Protein AF-A0A1D2WS78-F1 (afdb_monomer_lite)

Structure (mmCIF, N/CA/C/O backbone):
data_AF-A0A1D2WS78-F1
#
_entry.id   AF-A0A1D2WS78-F1
#
loop_
_atom_site.group_PDB
_atom_site.id
_atom_site.type_symbol
_atom_site.label_atom_id
_atom_site.label_alt_id
_atom_site.label_comp_id
_atom_site.label_asym_id
_atom_site.label_entity_id
_atom_site.label_seq_id
_atom_site.pdbx_PDB_ins_code
_atom_site.Cartn_x
_atom_site.Cartn_y
_atom_site.Cartn_z
_atom_site.occupancy
_atom_site.B_iso_or_equiv
_atom_site.auth_seq_id
_atom_site.auth_comp_id
_atom_site.auth_asym_id
_atom_site.auth_atom_id
_atom_site.pdbx_PDB_model_num
ATOM 1 N N . PRO A 1 1 ? -1.575 -24.564 0.348 1.00 76.31 1 PRO A N 1
ATOM 2 C CA . PRO A 1 1 ? -1.842 -23.629 1.486 1.00 76.31 1 PRO A CA 1
ATOM 3 C C . PRO A 1 1 ? -0.740 -23.654 2.558 1.00 76.31 1 PRO A C 1
ATOM 5 O O . PRO A 1 1 ? -0.288 -24.737 2.909 1.00 76.31 1 PRO A O 1
ATOM 8 N N . GLY A 1 2 ? -0.329 -22.495 3.091 1.00 86.00 2 GLY A N 1
ATOM 9 C CA . GLY A 1 2 ? 0.768 -22.402 4.074 1.00 86.00 2 GLY A CA 1
ATOM 10 C C . GLY A 1 2 ? 2.167 -22.242 3.464 1.00 86.00 2 GLY A C 1
ATOM 11 O O . GLY A 1 2 ? 3.161 -22.421 4.163 1.00 86.00 2 GLY A O 1
ATOM 12 N N . ALA A 1 3 ? 2.246 -21.913 2.171 1.00 87.56 3 ALA A N 1
ATOM 13 C CA . ALA A 1 3 ? 3.501 -21.604 1.499 1.00 87.56 3 ALA A CA 1
ATOM 14 C C . ALA A 1 3 ? 4.138 -20.330 2.077 1.00 87.56 3 ALA A C 1
ATOM 16 O O . ALA A 1 3 ? 3.443 -19.365 2.403 1.00 87.56 3 ALA A O 1
ATOM 17 N N . MET A 1 4 ? 5.467 -20.323 2.180 1.00 90.06 4 MET A N 1
ATOM 18 C CA . MET A 1 4 ? 6.219 -19.110 2.496 1.00 90.06 4 MET A CA 1
ATOM 19 C C . MET A 1 4 ? 6.280 -18.227 1.253 1.00 90.06 4 MET A C 1
ATOM 21 O O . MET A 1 4 ? 6.668 -18.692 0.184 1.00 90.06 4 MET A O 1
ATOM 25 N N . VAL A 1 5 ? 5.915 -16.956 1.405 1.00 91.88 5 VAL A N 1
ATOM 26 C CA . VAL A 1 5 ? 5.875 -15.989 0.305 1.00 91.88 5 VAL A CA 1
ATOM 27 C C . VAL A 1 5 ? 6.661 -14.743 0.671 1.00 91.88 5 VAL A C 1
ATOM 29 O O . VAL A 1 5 ? 6.637 -14.289 1.817 1.00 91.88 5 VAL A O 1
ATOM 32 N N . ASN A 1 6 ? 7.332 -14.163 -0.319 1.00 93.25 6 ASN A N 1
ATOM 33 C CA . ASN A 1 6 ? 7.880 -12.825 -0.169 1.00 93.25 6 ASN A CA 1
ATOM 34 C C . ASN A 1 6 ? 6.734 -11.825 -0.296 1.00 93.25 6 ASN A C 1
ATOM 36 O O . ASN A 1 6 ? 5.935 -11.896 -1.232 1.00 93.25 6 ASN A O 1
ATOM 40 N N . CYS A 1 7 ? 6.664 -10.877 0.631 1.00 95.06 7 CYS A N 1
ATOM 41 C CA . CYS A 1 7 ? 5.681 -9.810 0.564 1.00 95.06 7 CYS A CA 1
ATOM 42 C C . CYS A 1 7 ? 6.223 -8.503 1.136 1.00 95.06 7 CYS A C 1
ATOM 44 O O . CYS A 1 7 ? 7.119 -8.494 1.981 1.00 95.06 7 CYS A O 1
ATOM 46 N N . VAL A 1 8 ? 5.646 -7.408 0.654 1.00 97.38 8 VAL A N 1
ATOM 47 C CA . VAL A 1 8 ? 5.701 -6.101 1.309 1.00 97.38 8 VAL A CA 1
ATOM 48 C C . VAL A 1 8 ? 4.352 -5.887 1.973 1.00 97.38 8 VAL A C 1
ATOM 50 O O . VAL A 1 8 ? 3.318 -6.138 1.347 1.00 97.38 8 VAL A O 1
ATOM 53 N N . LEU A 1 9 ? 4.358 -5.471 3.237 1.00 96.38 9 LEU A N 1
ATOM 54 C CA . LEU A 1 9 ? 3.166 -5.439 4.071 1.00 96.38 9 LEU A CA 1
ATOM 55 C C . LEU A 1 9 ? 3.047 -4.105 4.802 1.00 96.38 9 LEU A C 1
ATOM 57 O O . LEU A 1 9 ? 3.921 -3.702 5.562 1.00 96.38 9 LEU A O 1
ATOM 61 N N . SER A 1 10 ? 1.904 -3.468 4.593 1.00 98.00 10 SER A N 1
ATOM 62 C CA . SER A 1 10 ? 1.445 -2.290 5.303 1.00 98.00 10 SER A CA 1
ATOM 63 C C . SER A 1 10 ? 0.391 -2.726 6.311 1.00 98.00 10 SER A C 1
ATOM 65 O O . SER A 1 10 ? -0.610 -3.326 5.919 1.00 98.00 10 SER A O 1
ATOM 67 N N . SER A 1 11 ? 0.594 -2.466 7.602 1.00 98.12 11 SER A N 1
ATOM 68 C CA . SER A 1 11 ? -0.394 -2.834 8.620 1.00 98.12 11 SER A CA 1
ATOM 69 C C . SER A 1 11 ? -0.447 -1.865 9.782 1.00 98.12 11 SER A C 1
ATOM 71 O O . SER A 1 11 ? 0.591 -1.417 10.270 1.00 98.12 11 SER A O 1
ATOM 73 N N . VAL A 1 12 ? -1.653 -1.629 10.284 1.00 98.44 12 VAL A N 1
ATOM 74 C CA . VAL A 1 12 ? -1.874 -0.874 11.516 1.00 98.44 12 VAL A CA 1
ATOM 75 C C . VAL A 1 12 ? -3.021 -1.496 12.306 1.00 98.44 12 VAL A C 1
ATOM 77 O O . VAL A 1 12 ? -4.009 -1.964 11.739 1.00 98.44 12 VAL A O 1
ATOM 80 N N . THR A 1 13 ? -2.873 -1.509 13.628 1.00 98.44 13 THR A N 1
ATOM 81 C CA . THR A 1 13 ? -3.826 -2.098 14.573 1.00 98.44 13 THR A CA 1
ATOM 82 C C . THR A 1 13 ? -4.150 -1.080 15.655 1.00 98.44 13 THR A C 1
ATOM 84 O O . THR A 1 13 ? -3.252 -0.408 16.161 1.00 98.44 13 THR A O 1
ATOM 87 N N . SER A 1 14 ? -5.418 -0.990 16.046 1.00 98.56 14 SER A N 1
ATOM 88 C CA . SER A 1 14 ? -5.846 -0.196 17.197 1.00 98.56 14 SER A CA 1
ATOM 89 C C . SER A 1 14 ? -6.944 -0.914 17.971 1.00 98.56 14 SER A C 1
ATOM 91 O O . SER A 1 14 ? -7.787 -1.610 17.404 1.00 98.56 14 SER A O 1
ATOM 93 N N . SER A 1 15 ? -6.915 -0.735 19.289 1.00 98.31 15 SER A N 1
ATOM 94 C CA . SER A 1 15 ? -7.947 -1.180 20.228 1.00 98.31 15 SER A CA 1
ATOM 95 C C . SER A 1 15 ? -8.758 -0.012 20.794 1.00 98.31 15 SER A C 1
ATOM 97 O O . SER A 1 15 ? -9.376 -0.144 21.849 1.00 98.31 15 SER A O 1
ATOM 99 N N . LYS A 1 16 ? -8.675 1.169 20.172 1.00 98.56 16 LYS A N 1
ATOM 100 C CA . LYS A 1 16 ? -9.401 2.361 20.605 1.00 98.56 16 LYS A CA 1
ATOM 101 C C . LYS A 1 16 ? -10.639 2.546 19.723 1.00 98.56 16 LYS A C 1
ATOM 103 O O . LYS A 1 16 ? -10.484 2.875 18.547 1.00 98.56 16 LYS A O 1
ATOM 108 N N . PRO A 1 17 ? -11.855 2.374 20.272 1.00 98.56 17 PRO A N 1
ATOM 109 C CA . PRO A 1 17 ? -13.088 2.586 19.525 1.00 98.56 17 PRO A CA 1
ATOM 110 C C . PRO A 1 17 ? -13.146 3.974 18.879 1.00 98.56 17 PRO A C 1
ATOM 112 O O . PRO A 1 17 ? -12.789 4.977 19.504 1.00 98.56 17 PRO A O 1
ATOM 115 N N . GLY A 1 18 ? -13.604 4.019 17.630 1.00 98.38 18 GLY A N 1
ATOM 116 C CA . GLY A 1 18 ? -13.714 5.236 16.826 1.00 98.38 18 GLY A CA 1
ATOM 117 C C . GLY A 1 18 ? -12.446 5.635 16.068 1.00 98.38 18 GLY A C 1
ATOM 118 O O . GLY A 1 18 ? -12.534 6.511 15.209 1.00 98.38 18 GLY A O 1
ATOM 119 N N . ASP A 1 19 ? -11.292 5.003 16.320 1.00 98.62 19 ASP A N 1
ATOM 120 C CA . ASP A 1 19 ? -10.116 5.224 15.475 1.00 98.62 19 ASP A CA 1
ATOM 121 C C . ASP A 1 19 ? -10.409 4.771 14.035 1.00 98.62 19 ASP A C 1
ATOM 123 O O . ASP A 1 19 ? -10.962 3.694 13.812 1.00 98.62 19 ASP A O 1
ATOM 127 N N . THR A 1 20 ? -10.011 5.574 13.051 1.00 98.56 20 THR A N 1
ATOM 128 C CA . THR A 1 20 ? -10.024 5.179 11.635 1.00 98.56 20 THR A CA 1
ATOM 129 C C . THR A 1 20 ? -8.628 4.742 11.232 1.00 98.56 20 THR A C 1
ATOM 131 O O . THR A 1 20 ? -7.675 5.504 11.372 1.00 98.56 20 THR A O 1
ATOM 134 N N . LEU A 1 21 ? -8.494 3.517 10.747 1.00 98.81 21 LEU A N 1
ATOM 135 C CA . LEU A 1 21 ? -7.227 2.922 10.345 1.00 98.81 21 LEU A CA 1
ATOM 136 C C . LEU A 1 21 ? -7.170 2.835 8.831 1.00 98.81 21 LEU A C 1
ATOM 138 O O . LEU A 1 21 ? -8.164 2.458 8.216 1.00 98.81 21 LEU A O 1
ATOM 142 N N . THR A 1 22 ? -6.013 3.134 8.249 1.00 98.81 22 THR A N 1
ATOM 143 C CA . THR A 1 22 ? -5.763 2.962 6.815 1.00 98.81 22 THR A CA 1
ATOM 144 C C . THR A 1 22 ? -4.370 2.387 6.590 1.00 98.81 22 THR A C 1
ATOM 146 O O . THR A 1 22 ? -3.397 2.857 7.182 1.00 98.81 22 THR A O 1
ATOM 149 N N . ALA A 1 23 ? -4.281 1.385 5.719 1.00 98.75 23 ALA A N 1
ATOM 150 C CA . ALA A 1 23 ? -3.038 0.832 5.198 1.00 98.75 23 ALA A CA 1
ATOM 151 C C . ALA A 1 23 ? -3.016 0.986 3.676 1.00 98.75 23 ALA A C 1
ATOM 153 O O . ALA A 1 23 ? -4.022 0.726 3.017 1.00 98.75 23 ALA A O 1
ATOM 154 N N . VAL A 1 24 ? -1.877 1.410 3.134 1.00 98.81 24 VAL A N 1
ATOM 155 C CA . VAL A 1 24 ? -1.668 1.651 1.702 1.00 98.81 24 VAL A CA 1
ATOM 156 C C . VAL A 1 24 ? -0.386 0.960 1.249 1.00 98.81 24 VAL A C 1
ATOM 158 O O . VAL A 1 24 ? 0.618 0.975 1.969 1.00 98.81 24 VAL A O 1
ATOM 161 N N . VAL A 1 25 ? -0.421 0.391 0.046 1.00 98.75 25 VAL A N 1
ATOM 162 C CA . VAL A 1 25 ? 0.761 -0.023 -0.719 1.00 98.75 25 VAL A CA 1
ATOM 163 C C . VAL A 1 25 ? 0.718 0.611 -2.107 1.00 98.75 25 VAL A C 1
ATOM 165 O O . VAL A 1 25 ? -0.352 0.749 -2.697 1.00 98.75 25 VAL A O 1
ATOM 168 N N . ALA A 1 26 ? 1.880 0.978 -2.640 1.00 98.62 26 ALA A N 1
ATOM 169 C CA . ALA A 1 26 ? 2.027 1.434 -4.018 1.00 98.62 26 ALA A CA 1
ATOM 170 C C . ALA A 1 26 ? 3.168 0.685 -4.712 1.00 98.62 26 ALA A C 1
ATOM 172 O O . ALA A 1 26 ? 4.225 0.465 -4.121 1.00 98.62 26 ALA A O 1
ATOM 173 N N . VAL A 1 27 ? 2.950 0.316 -5.973 1.00 98.56 27 VAL A N 1
ATOM 174 C CA . VAL A 1 27 ? 3.889 -0.402 -6.838 1.00 98.56 27 VAL A CA 1
ATOM 175 C C . VAL A 1 27 ? 4.127 0.431 -8.083 1.00 98.56 27 VAL A C 1
ATOM 177 O O . VAL A 1 27 ? 3.212 0.614 -8.876 1.00 98.56 27 VAL A O 1
ATOM 180 N N . ALA A 1 28 ? 5.355 0.893 -8.288 1.00 98.50 28 ALA A N 1
ATOM 181 C CA . ALA A 1 28 ? 5.786 1.415 -9.575 1.00 98.50 28 ALA A CA 1
ATOM 182 C C . ALA A 1 28 ? 6.433 0.295 -10.387 1.00 98.50 28 ALA A C 1
ATOM 184 O O . ALA A 1 28 ? 7.369 -0.367 -9.926 1.00 98.50 28 ALA A O 1
ATOM 185 N N . ILE A 1 29 ? 5.960 0.121 -11.615 1.00 98.12 29 ILE A N 1
ATOM 186 C CA . ILE A 1 29 ? 6.523 -0.789 -12.607 1.00 98.12 29 ILE A CA 1
ATOM 187 C C . ILE A 1 29 ? 7.384 0.061 -13.537 1.00 98.12 29 ILE A C 1
ATOM 189 O O . ILE A 1 29 ? 6.859 0.814 -14.352 1.00 98.12 29 ILE A O 1
ATOM 193 N N . GLY A 1 30 ? 8.706 -0.008 -13.396 1.00 97.44 30 GLY A N 1
ATOM 194 C CA . GLY A 1 30 ? 9.636 0.720 -14.256 1.00 97.44 30 GLY A CA 1
ATOM 195 C C . GLY A 1 30 ? 10.186 -0.115 -15.404 1.00 97.44 30 GLY A C 1
ATOM 196 O O . GLY A 1 30 ? 10.037 -1.334 -15.447 1.00 97.44 30 GLY A O 1
ATOM 197 N N . GLU A 1 31 ? 10.881 0.542 -16.333 1.00 95.81 31 GLU A N 1
ATOM 198 C CA . GLU A 1 31 ? 11.505 -0.139 -17.476 1.00 95.81 31 GLU A CA 1
ATOM 199 C C . GLU A 1 31 ? 12.557 -1.186 -17.081 1.00 95.81 31 GLU A C 1
ATOM 201 O O . GLU A 1 31 ? 12.693 -2.208 -17.752 1.00 95.81 31 GLU A O 1
ATOM 206 N N . LYS A 1 32 ? 13.326 -0.905 -16.020 1.00 94.81 32 LYS A N 1
ATOM 207 C CA . LYS A 1 32 ? 14.488 -1.708 -15.594 1.00 94.81 32 LYS A CA 1
ATOM 208 C C . LYS A 1 32 ? 14.274 -2.430 -14.265 1.00 94.81 32 LYS A C 1
ATOM 210 O O . LYS A 1 32 ? 14.888 -3.465 -14.029 1.00 94.81 32 LYS A O 1
ATOM 215 N N . LEU A 1 33 ? 13.459 -1.856 -13.381 1.00 95.94 33 LEU A N 1
ATOM 216 C CA . LEU A 1 33 ? 13.145 -2.372 -12.049 1.00 95.94 33 LEU A CA 1
ATOM 217 C C . LEU A 1 33 ? 11.780 -1.852 -11.598 1.00 95.94 33 LEU A C 1
ATOM 219 O O . LEU A 1 33 ? 11.304 -0.840 -12.112 1.00 95.94 33 LEU A O 1
ATOM 223 N N . GLY A 1 34 ? 11.182 -2.530 -10.622 1.00 96.44 34 GLY A N 1
ATOM 224 C CA . GLY A 1 34 ? 10.023 -2.027 -9.889 1.00 96.44 34 GLY A CA 1
ATOM 225 C C . GLY A 1 34 ? 10.411 -1.436 -8.533 1.00 96.44 34 GLY A C 1
ATOM 226 O O . GLY A 1 34 ? 11.491 -1.714 -8.007 1.00 96.44 34 GLY A O 1
ATOM 227 N N . CYS A 1 35 ? 9.513 -0.648 -7.950 1.00 97.94 35 CYS A N 1
ATOM 228 C CA . CYS A 1 35 ? 9.618 -0.181 -6.571 1.00 97.94 35 CYS A CA 1
ATOM 229 C C . CYS A 1 35 ? 8.283 -0.386 -5.867 1.00 97.94 35 CYS A C 1
ATOM 231 O O . CYS A 1 35 ? 7.239 -0.060 -6.424 1.00 97.94 35 CYS A O 1
ATOM 233 N N . VAL A 1 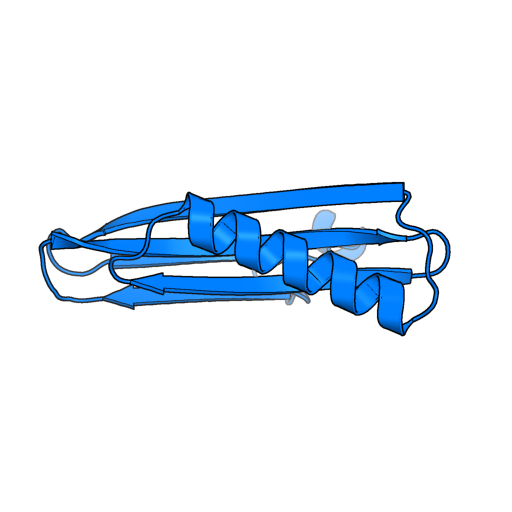36 ? 8.328 -0.880 -4.634 1.00 98.38 36 VAL A N 1
ATOM 234 C CA . VAL A 1 36 ? 7.159 -0.959 -3.758 1.00 98.38 36 VAL A CA 1
ATOM 235 C C . VAL A 1 36 ? 7.396 -0.069 -2.551 1.00 98.38 36 VAL A C 1
ATOM 237 O O . VAL A 1 36 ? 8.523 0.008 -2.059 1.00 98.38 36 VAL A O 1
ATOM 240 N N . VAL A 1 37 ? 6.351 0.623 -2.116 1.00 98.31 37 VAL A N 1
ATOM 241 C CA . VAL A 1 37 ? 6.334 1.399 -0.877 1.00 98.31 37 VAL A CA 1
ATOM 242 C C . VAL A 1 37 ? 5.052 1.114 -0.107 1.00 98.31 37 VAL A C 1
ATOM 244 O O . VAL A 1 37 ? 4.005 0.834 -0.694 1.00 98.31 37 VAL A O 1
ATOM 247 N N . GLU A 1 38 ? 5.135 1.240 1.207 1.00 98.44 38 GLU A N 1
ATOM 248 C CA . GLU A 1 38 ? 4.021 1.112 2.130 1.00 98.44 38 GLU A CA 1
ATOM 249 C C . GLU A 1 38 ? 3.907 2.349 3.024 1.00 98.44 38 GLU A C 1
ATOM 251 O O . GLU A 1 38 ? 4.906 2.943 3.432 1.00 98.44 38 GLU A O 1
ATOM 256 N N . THR A 1 39 ? 2.676 2.725 3.363 1.00 98.50 39 THR A N 1
ATOM 257 C CA . THR A 1 39 ? 2.408 3.690 4.436 1.00 98.50 39 THR A CA 1
ATOM 258 C C . THR A 1 39 ? 1.104 3.348 5.147 1.00 98.50 39 THR A C 1
ATOM 260 O O . THR A 1 39 ? 0.232 2.666 4.603 1.00 98.50 39 THR A O 1
ATOM 263 N N . THR A 1 40 ? 0.975 3.804 6.388 1.00 98.50 40 THR A N 1
ATOM 264 C CA . THR A 1 40 ? -0.207 3.586 7.227 1.00 98.50 40 THR A CA 1
ATOM 265 C C . THR A 1 40 ? -0.561 4.847 8.001 1.00 98.50 40 THR A C 1
ATOM 267 O O . THR A 1 40 ? 0.251 5.758 8.184 1.00 98.50 40 THR A O 1
ATOM 270 N N . GLY A 1 41 ? -1.788 4.893 8.512 1.00 98.44 41 GLY A N 1
ATOM 271 C CA . GLY A 1 41 ? -2.197 5.954 9.413 1.00 98.44 41 GLY A CA 1
ATOM 272 C C . GLY A 1 41 ? -3.391 5.594 10.277 1.00 98.44 41 GLY A C 1
ATOM 273 O O . GLY A 1 41 ? -4.280 4.846 9.872 1.00 98.44 41 GLY A O 1
ATOM 274 N N . THR A 1 42 ? -3.410 6.202 11.459 1.00 98.69 42 THR A N 1
ATOM 275 C CA . THR A 1 42 ? -4.556 6.232 12.365 1.00 98.69 42 THR A CA 1
ATOM 276 C C . THR A 1 42 ? -5.101 7.653 12.397 1.00 98.69 42 THR A C 1
ATOM 278 O O . THR A 1 42 ? -4.341 8.595 12.620 1.00 98.69 42 THR A O 1
ATOM 281 N N . ASN A 1 43 ? -6.408 7.809 12.191 1.00 98.44 43 ASN A N 1
ATOM 282 C CA . ASN A 1 43 ? -7.123 9.088 12.161 1.00 98.44 43 ASN A CA 1
ATOM 283 C C . ASN A 1 43 ? -6.547 10.093 11.147 1.00 98.44 43 ASN A C 1
ATOM 285 O O . ASN A 1 43 ? -6.567 11.299 11.383 1.00 98.44 43 ASN A O 1
ATOM 289 N N . LYS A 1 44 ? -6.027 9.584 10.026 1.00 97.88 44 LYS A N 1
ATOM 290 C CA . LYS A 1 44 ? -5.604 10.369 8.860 1.00 97.88 44 LYS A CA 1
ATOM 291 C C . LYS A 1 44 ? -6.607 10.191 7.724 1.00 97.88 44 LYS A C 1
ATOM 293 O O . LYS A 1 44 ? -7.258 9.148 7.650 1.00 97.88 44 LYS A O 1
ATOM 298 N N . ASP A 1 45 ? -6.696 11.181 6.839 1.00 97.44 45 ASP A N 1
ATOM 299 C CA . ASP A 1 45 ? -7.455 11.046 5.597 1.00 97.44 45 ASP A CA 1
ATOM 300 C C . ASP A 1 45 ? -6.809 9.951 4.721 1.00 97.44 45 ASP A C 1
ATOM 302 O O . ASP A 1 45 ? -5.599 10.006 4.469 1.00 97.44 45 ASP A O 1
ATOM 306 N N . PRO A 1 46 ? -7.567 8.939 4.257 1.00 97.06 46 PRO A N 1
ATOM 307 C CA . PRO A 1 46 ? -7.055 7.944 3.321 1.00 97.06 46 PRO A CA 1
ATOM 308 C C . PRO A 1 46 ? -6.426 8.546 2.056 1.00 97.06 46 PRO A C 1
ATOM 310 O O . PRO A 1 46 ? -5.453 7.995 1.545 1.00 97.06 46 PRO A O 1
ATOM 313 N N . GLN A 1 47 ? -6.935 9.680 1.563 1.00 98.06 47 GLN A N 1
ATOM 314 C CA . GLN A 1 47 ? -6.395 10.332 0.367 1.00 98.06 47 GLN A CA 1
ATOM 315 C C . GLN A 1 47 ? -5.009 10.936 0.605 1.00 98.06 47 GLN A C 1
ATOM 317 O O . GLN A 1 47 ? -4.161 10.862 -0.285 1.00 98.06 47 GLN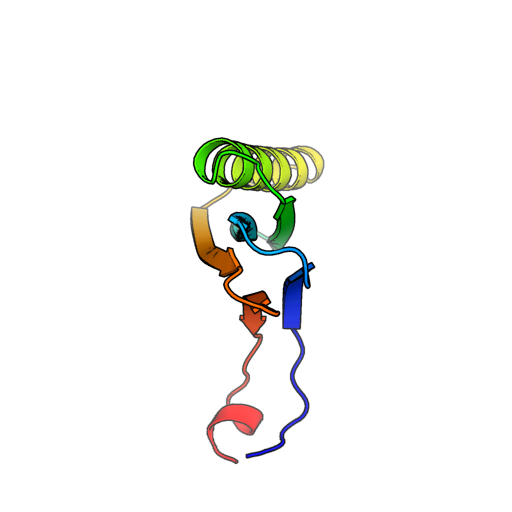 A O 1
ATOM 322 N N . ASP A 1 48 ? -4.737 11.447 1.809 1.00 98.38 48 ASP A N 1
ATOM 323 C CA . ASP A 1 48 ? -3.400 11.930 2.170 1.00 98.38 48 ASP A CA 1
ATOM 324 C C . ASP A 1 48 ? -2.385 10.781 2.147 1.00 98.38 48 ASP A C 1
ATOM 326 O O . ASP A 1 48 ? -1.278 10.936 1.639 1.00 98.38 48 ASP A O 1
ATOM 330 N N . LEU A 1 49 ? -2.776 9.602 2.642 1.00 98.62 49 LEU A N 1
ATOM 331 C CA . LEU A 1 49 ? -1.921 8.410 2.659 1.00 98.62 49 LEU A CA 1
ATOM 332 C C . LEU A 1 49 ? -1.686 7.835 1.256 1.00 98.62 49 LEU A C 1
ATOM 334 O O . LEU A 1 49 ? -0.573 7.416 0.941 1.00 98.62 49 LEU A O 1
ATOM 338 N N . ILE A 1 50 ? -2.707 7.841 0.396 1.00 98.62 50 ILE A N 1
ATOM 339 C CA . ILE A 1 50 ? -2.569 7.472 -1.021 1.00 98.62 50 ILE A CA 1
ATOM 340 C C . ILE A 1 50 ? -1.629 8.453 -1.734 1.00 98.62 50 ILE A C 1
ATOM 342 O O . ILE A 1 50 ? -0.738 8.030 -2.475 1.00 98.62 50 ILE A O 1
ATOM 346 N N . GLY A 1 51 ? -1.781 9.755 -1.475 1.00 98.56 51 GLY A N 1
ATOM 347 C CA . GLY A 1 51 ? -0.899 10.795 -1.996 1.00 98.56 51 GLY A CA 1
ATOM 348 C C . GLY A 1 51 ? 0.547 10.638 -1.520 1.00 98.56 51 GLY A C 1
ATOM 349 O O . GLY A 1 51 ? 1.470 10.744 -2.327 1.00 98.56 51 GLY A O 1
ATOM 350 N N . GLU A 1 52 ? 0.746 10.321 -0.239 1.00 98.62 52 GLU A N 1
ATOM 351 C CA . GLU A 1 52 ? 2.054 10.035 0.358 1.00 98.62 52 GLU A CA 1
ATOM 352 C C . GLU A 1 52 ? 2.715 8.821 -0.312 1.00 98.62 52 GLU A C 1
ATOM 354 O O . GLU A 1 52 ? 3.855 8.923 -0.765 1.00 98.62 52 GLU A O 1
ATOM 359 N N . ALA A 1 53 ? 1.989 7.707 -0.471 1.00 98.62 53 ALA A N 1
ATOM 360 C CA . ALA A 1 53 ? 2.495 6.511 -1.148 1.00 98.62 53 ALA A CA 1
ATOM 361 C C . ALA A 1 53 ? 2.864 6.791 -2.616 1.00 98.62 53 ALA A C 1
ATOM 363 O O . ALA A 1 53 ? 3.939 6.400 -3.079 1.00 98.62 53 ALA A O 1
ATOM 364 N N . ASN A 1 54 ? 2.011 7.525 -3.338 1.00 98.69 54 ASN A N 1
ATOM 365 C CA . ASN A 1 54 ? 2.288 7.930 -4.714 1.00 98.69 54 ASN A CA 1
ATOM 366 C C . ASN A 1 54 ? 3.539 8.822 -4.799 1.00 98.69 54 ASN A C 1
ATOM 368 O O . ASN A 1 54 ? 4.394 8.623 -5.662 1.00 98.69 54 ASN A O 1
ATOM 372 N N . PHE A 1 55 ? 3.687 9.787 -3.890 1.00 98.62 55 PHE A N 1
ATOM 373 C CA . PHE A 1 55 ? 4.880 10.628 -3.829 1.00 98.62 55 PHE A CA 1
ATOM 374 C C . PHE A 1 55 ? 6.139 9.796 -3.556 1.00 98.62 55 PHE A C 1
ATOM 376 O O . PHE A 1 55 ? 7.127 9.922 -4.279 1.00 98.62 55 PHE A O 1
ATOM 383 N N . MET A 1 56 ? 6.095 8.917 -2.551 1.00 98.56 56 MET A N 1
ATOM 384 C CA . MET A 1 56 ? 7.224 8.068 -2.169 1.00 98.56 56 MET A CA 1
ATOM 385 C C . MET A 1 56 ? 7.686 7.184 -3.327 1.00 98.56 56 MET A C 1
ATOM 387 O O . MET A 1 56 ? 8.889 7.099 -3.582 1.00 98.56 56 MET A O 1
ATOM 391 N N . VAL A 1 57 ? 6.753 6.549 -4.045 1.00 98.19 57 VAL A N 1
ATOM 392 C CA . VAL A 1 57 ? 7.118 5.651 -5.143 1.00 98.19 57 VAL A CA 1
ATOM 393 C C . VAL A 1 57 ? 7.722 6.424 -6.318 1.00 98.19 57 VAL A C 1
ATOM 395 O O . VAL A 1 57 ? 8.771 6.029 -6.824 1.00 98.19 57 VAL A O 1
ATOM 398 N N . ASN A 1 58 ? 7.151 7.577 -6.684 1.00 98.56 58 ASN A N 1
ATOM 399 C CA . ASN A 1 58 ? 7.702 8.432 -7.739 1.00 98.56 58 ASN A CA 1
ATOM 400 C C . ASN A 1 58 ? 9.099 8.948 -7.373 1.00 98.56 58 ASN A C 1
ATOM 402 O O . ASN A 1 58 ? 10.030 8.815 -8.166 1.00 98.56 58 ASN A O 1
ATOM 406 N N . TYR A 1 59 ? 9.275 9.443 -6.145 1.00 98.44 59 TYR A N 1
ATOM 407 C CA . TYR A 1 59 ? 10.569 9.901 -5.641 1.00 98.44 59 TYR A CA 1
ATOM 408 C C . TYR A 1 59 ? 11.634 8.796 -5.701 1.00 98.44 59 TYR A C 1
ATOM 410 O O . TYR A 1 59 ? 12.778 9.029 -6.097 1.00 98.44 59 TYR A O 1
ATOM 418 N N . MET A 1 60 ? 11.269 7.566 -5.335 1.00 97.88 60 MET A N 1
ATOM 419 C CA . MET A 1 60 ? 12.191 6.431 -5.347 1.00 97.88 60 MET A CA 1
ATOM 420 C C . MET A 1 60 ? 12.605 6.015 -6.758 1.00 97.88 60 MET A C 1
ATOM 422 O O . MET A 1 60 ? 13.761 5.624 -6.955 1.00 97.88 60 MET A O 1
ATOM 426 N N . MET A 1 61 ? 11.693 6.101 -7.722 1.00 98.19 61 MET A N 1
ATOM 427 C CA . MET A 1 61 ? 11.982 5.813 -9.127 1.00 98.19 61 MET A CA 1
ATOM 428 C C . MET A 1 61 ? 12.840 6.918 -9.755 1.00 98.19 61 MET A C 1
ATOM 430 O O . MET A 1 61 ? 13.843 6.612 -10.401 1.00 98.19 61 MET A O 1
ATOM 434 N N . GLU A 1 62 ? 12.537 8.188 -9.463 1.00 98.06 62 GLU A N 1
ATOM 435 C CA . GLU A 1 62 ? 13.325 9.350 -9.895 1.00 98.06 62 GLU A CA 1
ATOM 436 C C . GLU A 1 62 ? 14.773 9.262 -9.395 1.00 98.06 62 GLU A C 1
ATOM 438 O O . GLU A 1 62 ? 15.712 9.384 -10.179 1.00 98.06 62 GLU A O 1
ATOM 443 N N . LYS A 1 63 ? 14.979 8.952 -8.106 1.00 97.81 63 LYS A N 1
ATOM 444 C CA . LYS A 1 63 ? 16.322 8.786 -7.518 1.00 97.81 63 LYS A CA 1
ATOM 445 C C . LYS A 1 63 ? 17.162 7.687 -8.166 1.00 97.81 63 LYS A C 1
ATOM 447 O O . LYS A 1 63 ? 18.378 7.681 -7.988 1.00 97.81 63 LYS A O 1
ATOM 452 N N . ARG A 1 64 ? 16.522 6.744 -8.855 1.00 96.94 64 ARG A N 1
ATOM 453 C CA . ARG A 1 64 ? 17.173 5.633 -9.559 1.00 96.94 64 ARG A CA 1
ATOM 454 C C . ARG A 1 64 ? 17.266 5.869 -11.065 1.00 96.94 64 ARG A C 1
ATOM 456 O O . ARG A 1 64 ? 17.771 4.992 -11.7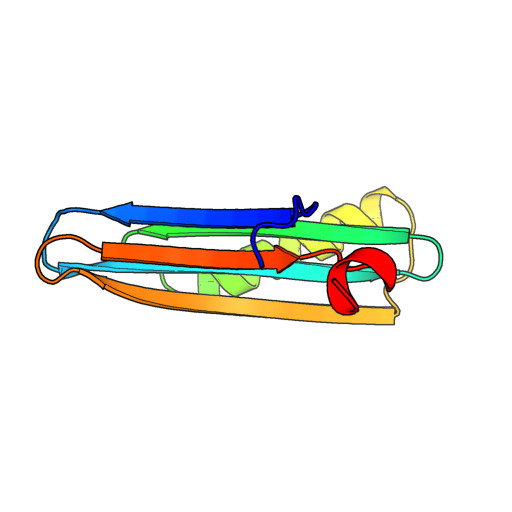59 1.00 96.94 64 ARG A O 1
ATOM 463 N N . GLU A 1 65 ? 16.785 7.016 -11.548 1.00 97.75 65 GLU A N 1
ATOM 464 C CA . GLU A 1 65 ? 16.726 7.363 -12.970 1.00 97.75 65 GLU A CA 1
ATOM 465 C C . GLU A 1 65 ? 15.980 6.289 -13.787 1.00 97.75 65 GLU A C 1
ATOM 467 O O . GLU 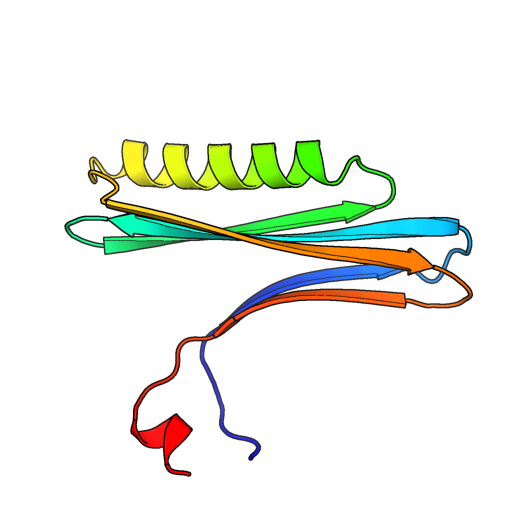A 1 65 ? 16.418 5.865 -14.861 1.00 97.75 65 GLU A O 1
ATOM 472 N N . VAL A 1 66 ? 14.857 5.799 -13.246 1.00 98.00 66 VAL A N 1
ATOM 473 C CA . VAL A 1 66 ? 14.024 4.772 -13.885 1.00 98.00 66 VAL A CA 1
ATOM 474 C C . VAL A 1 66 ? 12.698 5.381 -14.314 1.00 98.00 66 VAL A C 1
ATOM 476 O O . VAL A 1 66 ? 11.924 5.851 -13.483 1.00 98.00 66 VAL A O 1
ATOM 479 N N . GLU A 1 67 ? 12.419 5.325 -15.614 1.00 97.94 67 GLU A N 1
ATOM 480 C CA . GLU A 1 67 ? 11.117 5.692 -16.164 1.00 97.94 67 GLU A CA 1
ATOM 481 C C . GLU A 1 67 ? 10.047 4.680 -15.730 1.00 97.94 67 GLU A C 1
ATOM 483 O O . GLU A 1 67 ? 10.247 3.459 -15.786 1.00 97.94 67 GLU A O 1
ATOM 488 N N . ILE A 1 68 ? 8.919 5.215 -15.262 1.00 98.25 68 ILE A N 1
ATOM 489 C CA . ILE A 1 68 ? 7.769 4.457 -14.774 1.00 98.25 68 ILE A CA 1
ATOM 490 C C . ILE A 1 68 ? 6.828 4.168 -15.946 1.00 98.25 68 ILE A C 1
ATOM 492 O O . ILE A 1 68 ? 6.408 5.086 -16.644 1.00 98.25 68 ILE A O 1
ATOM 496 N N . LYS A 1 69 ? 6.467 2.895 -16.127 1.00 98.31 69 LYS A N 1
ATOM 497 C CA . LYS A 1 69 ? 5.472 2.436 -17.107 1.00 98.31 69 LYS A CA 1
ATOM 498 C C . LYS A 1 69 ? 4.061 2.422 -16.540 1.00 98.31 69 LYS A C 1
ATOM 500 O O . LYS A 1 69 ? 3.119 2.709 -17.269 1.00 98.31 69 LYS A O 1
ATOM 505 N N . ASP A 1 70 ? 3.929 2.053 -15.271 1.00 98.25 70 ASP A N 1
ATOM 506 C CA . ASP A 1 70 ? 2.641 1.963 -14.591 1.00 98.25 70 ASP A CA 1
ATOM 507 C C . ASP A 1 70 ? 2.808 2.117 -13.073 1.00 98.25 70 ASP A C 1
ATOM 509 O O . ASP A 1 70 ? 3.881 1.830 -12.526 1.00 98.25 70 ASP A O 1
ATOM 513 N N . ILE A 1 71 ? 1.747 2.561 -12.401 1.00 98.31 71 ILE A N 1
ATOM 514 C CA . ILE A 1 71 ? 1.665 2.628 -10.942 1.00 98.31 71 ILE A CA 1
ATOM 515 C C . ILE A 1 71 ? 0.345 2.013 -10.489 1.00 98.31 71 ILE A C 1
ATOM 517 O O . ILE A 1 71 ? -0.731 2.475 -10.860 1.00 98.31 71 ILE A O 1
ATOM 521 N N . ILE A 1 72 ? 0.442 1.026 -9.604 1.00 98.44 72 ILE A N 1
ATOM 522 C CA . ILE A 1 72 ? -0.701 0.406 -8.935 1.00 98.44 72 ILE A CA 1
ATOM 523 C C . ILE A 1 72 ? -0.689 0.869 -7.481 1.00 98.44 72 ILE A C 1
ATOM 525 O O . ILE A 1 72 ? 0.338 0.757 -6.813 1.00 98.44 72 ILE A O 1
ATOM 529 N N . ILE A 1 73 ? -1.810 1.381 -6.979 1.00 98.44 73 ILE A N 1
ATOM 530 C CA . ILE A 1 73 ? -1.952 1.791 -5.579 1.00 98.44 73 ILE A CA 1
ATOM 531 C C . ILE A 1 73 ? -3.199 1.135 -5.014 1.00 98.44 73 ILE A C 1
ATOM 533 O O . ILE A 1 73 ? -4.280 1.287 -5.575 1.00 98.44 73 ILE A O 1
ATOM 537 N N . GLU A 1 74 ? -3.041 0.439 -3.894 1.00 98.38 74 GLU A N 1
ATOM 538 C CA . GLU A 1 74 ? -4.131 -0.239 -3.202 1.00 98.38 74 GLU A CA 1
ATOM 539 C C . GLU A 1 74 ? -4.159 0.171 -1.734 1.00 98.38 74 GLU A C 1
ATOM 541 O O . GLU A 1 74 ? -3.121 0.380 -1.097 1.00 98.38 74 GLU A O 1
ATOM 546 N N . SER A 1 75 ? -5.367 0.276 -1.185 1.00 98.25 75 SER A N 1
ATOM 547 C CA . SER A 1 75 ? -5.572 0.687 0.202 1.00 98.25 75 SER A CA 1
ATOM 548 C C . SER A 1 75 ? -6.731 -0.053 0.851 1.00 98.25 75 SER A C 1
ATOM 550 O O . SER A 1 75 ? -7.727 -0.355 0.196 1.00 98.25 75 SER A O 1
ATOM 552 N N . ALA A 1 76 ? -6.623 -0.279 2.157 1.00 98.38 76 ALA A N 1
ATOM 553 C CA . ALA A 1 76 ? -7.703 -0.793 2.986 1.00 98.38 76 ALA A CA 1
ATOM 554 C C . ALA A 1 76 ? -7.891 0.102 4.212 1.00 98.38 76 ALA A C 1
ATOM 556 O O . ALA A 1 76 ? -6.913 0.499 4.853 1.00 98.38 76 ALA A O 1
ATOM 557 N N . SER A 1 77 ? -9.150 0.366 4.565 1.00 98.19 77 SER A N 1
ATOM 558 C CA . SER A 1 77 ? -9.507 1.188 5.720 1.00 98.19 77 SER A CA 1
ATOM 559 C C . SER A 1 77 ? -10.634 0.570 6.538 1.00 98.19 77 SER A C 1
ATOM 561 O O . SER A 1 77 ? -11.493 -0.130 6.007 1.00 98.19 77 SER A O 1
ATOM 563 N N . THR A 1 78 ? -10.651 0.860 7.838 1.00 98.31 78 THR A N 1
ATOM 564 C CA . THR A 1 78 ? -11.748 0.490 8.742 1.00 98.31 78 THR A CA 1
ATOM 565 C C . THR A 1 78 ? -11.885 1.505 9.869 1.00 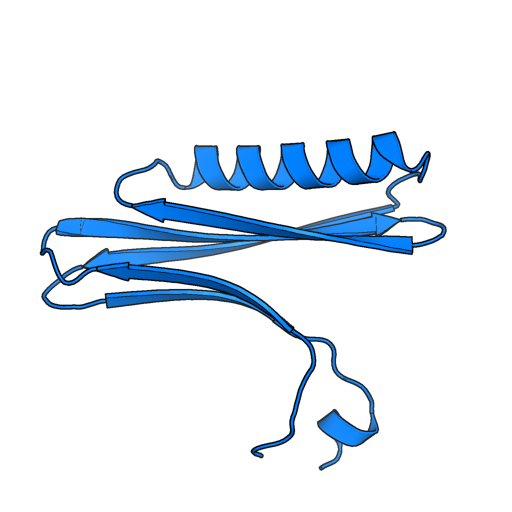98.31 78 THR A C 1
ATOM 567 O O . THR A 1 78 ? -10.929 2.206 10.199 1.00 98.31 78 THR A O 1
ATOM 570 N N . THR A 1 79 ? -13.045 1.535 10.517 1.00 98.44 79 THR A N 1
ATOM 571 C CA . THR A 1 79 ? -13.222 2.187 11.820 1.00 98.44 79 THR A CA 1
ATOM 572 C C . THR A 1 79 ? -13.234 1.121 12.914 1.00 98.44 79 THR A C 1
ATOM 574 O O . THR A 1 79 ? -13.821 0.053 12.742 1.00 98.44 79 THR A O 1
ATOM 577 N N . VAL A 1 80 ? -12.548 1.375 14.026 1.00 98.56 80 VAL A N 1
ATOM 578 C CA . VAL A 1 80 ? -12.430 0.429 15.141 1.00 98.56 80 VAL A CA 1
ATOM 579 C C . VAL A 1 80 ? -13.721 0.419 15.956 1.00 98.56 80 VAL A C 1
ATOM 581 O O . VAL A 1 80 ? -14.118 1.448 16.501 1.00 98.56 80 VAL A O 1
ATOM 584 N N . GLU A 1 81 ? -14.333 -0.756 16.112 1.00 97.94 81 GLU A N 1
ATOM 585 C CA . GLU A 1 81 ? -15.431 -0.959 17.070 1.00 97.94 81 GLU A CA 1
ATOM 586 C C . GLU A 1 81 ? -14.908 -1.325 18.467 1.00 97.94 81 GLU A C 1
ATOM 588 O O . GLU A 1 81 ? -15.264 -0.675 19.443 1.00 97.94 81 GLU A O 1
ATOM 593 N N . ASN A 1 82 ? -14.022 -2.326 18.559 1.00 97.75 82 ASN A N 1
ATOM 594 C CA . ASN A 1 82 ? -13.366 -2.763 19.802 1.00 97.75 82 ASN A CA 1
ATOM 595 C C . ASN A 1 82 ? -11.854 -2.931 19.601 1.00 97.75 82 ASN A C 1
ATOM 597 O O . ASN A 1 82 ? -11.049 -2.272 20.248 1.00 97.75 82 ASN A O 1
ATOM 601 N N . ILE A 1 83 ? -11.471 -3.809 18.675 1.00 98.12 83 ILE A N 1
ATOM 602 C CA . ILE A 1 83 ? -10.106 -3.976 18.178 1.00 98.12 83 ILE A CA 1
ATOM 603 C C . ILE A 1 83 ? -10.191 -4.249 16.683 1.00 98.12 83 ILE A C 1
ATOM 605 O O . ILE A 1 83 ? -11.019 -5.050 16.251 1.00 98.12 83 ILE A O 1
ATOM 609 N N . ALA A 1 84 ? -9.367 -3.570 15.894 1.00 98.44 84 ALA A N 1
ATOM 610 C CA . ALA A 1 84 ? -9.293 -3.807 14.462 1.00 98.44 84 ALA A CA 1
ATOM 611 C C . ALA A 1 84 ? -7.853 -3.697 13.967 1.00 98.44 84 ALA A C 1
ATOM 613 O O . ALA A 1 84 ? -7.024 -2.994 14.550 1.00 98.44 84 ALA A O 1
ATOM 614 N N . SER A 1 85 ? -7.585 -4.398 12.873 1.00 98.19 85 SER A N 1
ATOM 615 C CA . SER A 1 85 ? -6.345 -4.321 12.115 1.00 98.19 85 SER A CA 1
ATOM 616 C C . SER A 1 85 ? -6.695 -4.202 10.639 1.00 98.19 85 SER A C 1
ATOM 618 O O . SER A 1 85 ? -7.637 -4.848 10.178 1.00 98.19 85 SER A O 1
ATOM 620 N N . VAL A 1 86 ? -5.953 -3.374 9.914 1.00 98.12 86 VAL A N 1
ATOM 621 C CA . VAL A 1 86 ? -6.034 -3.274 8.453 1.00 98.12 86 VAL A CA 1
ATOM 622 C C . VAL A 1 86 ? -4.690 -3.636 7.861 1.00 98.12 86 VAL A C 1
ATOM 624 O O . VAL A 1 86 ? -3.646 -3.309 8.429 1.00 98.12 86 VAL A O 1
ATOM 627 N N . VAL A 1 87 ? -4.734 -4.322 6.723 1.00 98.31 87 VAL A N 1
ATOM 628 C CA . VAL A 1 87 ? -3.552 -4.796 6.013 1.00 98.31 87 VAL A CA 1
ATOM 629 C C . VAL A 1 87 ? -3.716 -4.503 4.528 1.00 98.31 87 VAL A C 1
ATOM 631 O O . VAL A 1 87 ? -4.769 -4.779 3.957 1.00 98.31 87 VAL A O 1
ATOM 634 N N . ALA A 1 88 ? -2.662 -3.980 3.913 1.00 98.19 88 ALA A N 1
ATOM 635 C CA . ALA A 1 88 ? -2.484 -3.925 2.467 1.00 98.19 88 ALA A CA 1
ATOM 636 C C . ALA A 1 88 ? -1.120 -4.541 2.136 1.00 98.19 88 ALA A C 1
ATOM 638 O O . ALA A 1 88 ? -0.154 -4.339 2.874 1.00 98.19 88 ALA A O 1
ATOM 639 N N . SER A 1 89 ? -1.024 -5.328 1.066 1.00 97.88 89 SER A N 1
ATOM 640 C CA . SER A 1 89 ? 0.213 -6.054 0.769 1.00 97.88 89 SER A CA 1
ATOM 641 C C . SER A 1 89 ? 0.422 -6.303 -0.711 1.00 97.88 89 SER A C 1
ATOM 643 O O . SER A 1 89 ? -0.532 -6.559 -1.442 1.00 97.88 89 SER A O 1
ATOM 645 N N . VAL A 1 90 ? 1.691 -6.353 -1.103 1.00 97.62 90 VAL A N 1
ATOM 646 C CA . VAL A 1 90 ? 2.131 -6.871 -2.399 1.00 97.62 90 VAL A CA 1
ATOM 647 C C . VAL A 1 90 ? 2.753 -8.233 -2.152 1.00 97.62 90 VAL A C 1
ATOM 649 O O . VAL A 1 90 ? 3.735 -8.336 -1.416 1.00 97.62 90 VAL A O 1
ATOM 652 N N . VAL A 1 91 ? 2.171 -9.275 -2.738 1.00 95.44 91 VAL A N 1
ATOM 653 C CA . VAL A 1 91 ? 2.626 -10.659 -2.575 1.00 95.44 91 VAL A CA 1
ATOM 654 C C . VAL A 1 91 ? 3.282 -11.118 -3.869 1.00 95.44 91 VAL A C 1
ATOM 656 O O . VAL A 1 91 ? 2.651 -11.109 -4.924 1.00 95.44 91 VAL A O 1
ATOM 659 N N . TYR A 1 92 ? 4.546 -11.525 -3.789 1.00 92.19 92 TYR A N 1
ATOM 660 C CA . TYR A 1 92 ? 5.281 -12.053 -4.933 1.00 92.19 92 TYR A CA 1
ATOM 661 C C . TYR A 1 92 ? 5.038 -13.554 -5.031 1.00 92.19 92 TYR A C 1
ATOM 663 O O . T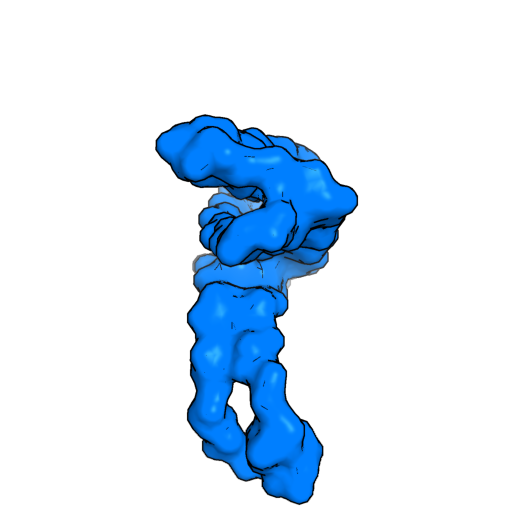YR A 1 92 ? 5.528 -14.330 -4.208 1.00 92.19 92 TYR A O 1
ATOM 671 N N . LEU A 1 93 ? 4.266 -13.946 -6.039 1.00 90.69 93 LEU A N 1
ATOM 672 C CA . LEU A 1 93 ? 3.963 -15.339 -6.336 1.00 90.69 93 LEU A CA 1
ATOM 673 C C . LEU A 1 93 ? 4.832 -15.813 -7.504 1.00 90.69 93 LEU A C 1
ATOM 675 O O . LEU A 1 93 ? 5.055 -15.069 -8.458 1.00 90.69 93 LEU A O 1
ATOM 679 N N . ASN A 1 94 ? 5.315 -17.047 -7.419 1.00 85.25 94 ASN A N 1
ATOM 680 C CA . ASN A 1 94 ? 5.884 -17.780 -8.545 1.00 85.25 94 ASN A CA 1
ATOM 681 C C . ASN A 1 94 ? 4.994 -18.997 -8.848 1.00 85.25 94 ASN A C 1
ATOM 683 O O . ASN A 1 94 ? 4.145 -19.361 -8.031 1.00 85.25 94 ASN A O 1
ATOM 687 N N . ASP A 1 95 ? 5.193 -19.624 -10.006 1.00 81.25 95 ASP A N 1
ATOM 688 C CA . ASP A 1 95 ? 4.363 -20.755 -10.442 1.00 81.25 95 ASP A CA 1
ATOM 689 C C . ASP A 1 95 ? 4.400 -21.917 -9.432 1.00 81.25 95 ASP A C 1
ATOM 691 O O . ASP A 1 95 ? 3.369 -22.511 -9.133 1.00 81.25 95 ASP A O 1
ATOM 695 N N . GLU A 1 96 ? 5.550 -22.161 -8.794 1.00 75.94 96 GLU A N 1
ATOM 696 C CA . GLU A 1 96 ? 5.700 -23.179 -7.742 1.00 75.94 96 GLU A CA 1
ATOM 697 C C . GLU A 1 96 ? 4.817 -22.916 -6.507 1.00 75.94 96 GLU A C 1
ATOM 699 O O . GLU A 1 96 ? 4.308 -23.854 -5.898 1.00 75.94 96 GLU A O 1
ATOM 704 N N . ILE A 1 97 ? 4.624 -21.648 -6.123 1.00 78.50 97 ILE A N 1
ATOM 705 C CA . ILE A 1 97 ? 3.753 -21.245 -5.008 1.00 78.50 97 ILE A CA 1
ATOM 706 C C . ILE A 1 97 ? 2.274 -21.340 -5.407 1.00 78.50 97 ILE A C 1
ATOM 708 O O . ILE A 1 97 ? 1.430 -21.611 -4.553 1.00 78.50 97 ILE A O 1
ATOM 712 N N . ILE A 1 98 ? 1.951 -21.090 -6.679 1.00 73.38 98 ILE A N 1
ATOM 713 C CA . ILE A 1 98 ? 0.571 -21.084 -7.184 1.00 73.38 98 ILE A CA 1
ATOM 714 C C . ILE A 1 98 ? 0.047 -22.514 -7.389 1.00 73.38 98 ILE A C 1
ATOM 716 O O . ILE A 1 98 ? -1.130 -22.767 -7.139 1.00 73.38 98 ILE A O 1
ATOM 720 N N . GLU A 1 99 ? 0.902 -23.442 -7.824 1.00 69.00 99 GLU A N 1
ATOM 721 C CA . GLU A 1 99 ? 0.526 -24.830 -8.130 1.00 69.00 99 GLU A CA 1
ATOM 722 C C . GLU A 1 99 ? 0.526 -25.781 -6.909 1.00 69.00 99 GLU A C 1
ATOM 724 O O . GLU A 1 99 ? 0.106 -26.935 -7.043 1.00 69.00 99 GLU A O 1
ATOM 729 N N . GLY A 1 100 ? 0.979 -25.324 -5.730 1.00 59.75 100 GLY A N 1
ATOM 730 C CA . GLY A 1 100 ? 1.091 -26.119 -4.486 1.00 59.75 100 GLY A CA 1
ATOM 731 C C . GLY A 1 100 ? 0.018 -25.906 -3.408 1.00 59.75 100 GLY A C 1
ATOM 732 O O . GLY A 1 100 ? -1.098 -25.417 -3.683 1.00 59.75 100 GLY A O 1
#

Foldseek 3Di:
DPDDWDKDKFKDKDQDAFKKKKKKKKWFDWPVDIDIDIDIDIPDDNVVRQVVNVVVRVVVCVVVVTHTPDMDMDMDMDGHHGMDMDMDMDIDDDPVNVVD

Sequence (100 aa):
PGAMVNCVLSSVTSSKPGDTLTAVVAVAIGEKLGCVVETTGTNKDPQDLIGEANFMVNYMMEKREVEIKDIIIESASTTVENIASVVASVVYLNDEIIEG

Secondary structure (DSSP, 8-state):
-----EEEEEEEEE-STT-EEEEEEEEEEESS-EEEEEEEEESS-HHHHHHHHHHHHHHHHHTTT--EEEEEEEEEEEE-SSSEEEEEEEEE--HHHH--

pLDDT: mean 95.66, std 6.83, range [59.75, 98.81]

Radius of gyration: 15.46 Å; chains: 1; bounding box: 33×38×38 Å